Protein AF-W4RNE0-F1 (afdb_monomer_lite)

Organism: NCBI:txid1294265

pLDDT: mean 89.51, std 12.95, range [47.38, 98.81]

Secondary structure (DSSP, 8-state):
-HHHHHHHH-GGGGHHHHHHHHHHHHHHHHHHHHHHHIIIIIISTTB--HHHHS-TTSGGGTBTTB-HHHHHHHHHHHHHHHH-GGGHHHHHHHHHHHHHHHHIIIIIHHHS--HHHHS--HHHHB-GGGSPPP----------PPPP------

Foldseek 3Di:
DVVVVVVVVVVVVVVVPVVVVVLLVLLLVLLVVLLCCLVCCPQLVQFDQPQQVPDPPRLCCQVNNDDVLLVVLSVQLSVQLNVCSVCSNVSSNVSSNVSSNCCCVPPRCVVRPDPCNVDVDCVRTHDPVVPDDDDHPPPDPPPPDPDPPDPDDD

Radius of gyration: 22.87 Å; chains: 1; bounding box: 42×74×53 Å

InterPro domains:
  IPR001248 Purine-cytosine permease [PF02133] (2-103)
  IPR045225 Uracil/uridine/allantoin permease [PTHR30618] (3-81)

Structure (mmCIF, N/CA/C/O backbone):
data_AF-W4RNE0-F1
#
_entry.id   AF-W4RNE0-F1
#
loop_
_atom_site.group_PDB
_atom_site.id
_atom_site.type_symbol
_atom_site.label_atom_id
_atom_site.label_alt_id
_atom_site.label_comp_id
_atom_site.label_asym_id
_atom_site.label_entity_id
_atom_site.label_seq_id
_atom_site.pdbx_PDB_ins_code
_atom_site.Cartn_x
_atom_site.Cartn_y
_atom_site.Cartn_z
_atom_site.occupancy
_atom_site.B_iso_or_equiv
_atom_site.auth_seq_id
_atom_site.auth_comp_id
_atom_site.auth_asym_id
_atom_site.auth_atom_id
_atom_site.pdbx_PDB_model_num
ATOM 1 N N . MET A 1 1 ? 16.216 20.967 -4.570 1.00 90.88 1 MET A N 1
ATOM 2 C CA . MET A 1 1 ? 16.873 19.643 -4.435 1.00 90.88 1 MET A CA 1
ATOM 3 C C . MET A 1 1 ? 16.374 18.640 -5.474 1.00 90.88 1 MET A C 1
ATOM 5 O O . MET A 1 1 ? 17.180 18.247 -6.304 1.00 90.88 1 MET A O 1
ATOM 9 N N . ALA A 1 2 ? 15.080 18.290 -5.515 1.00 93.81 2 ALA A N 1
ATOM 10 C CA . ALA A 1 2 ? 14.546 17.303 -6.472 1.00 93.81 2 ALA A CA 1
ATOM 11 C C . ALA A 1 2 ? 14.891 17.592 -7.951 1.00 93.81 2 ALA A C 1
ATOM 13 O O . ALA A 1 2 ? 15.337 16.695 -8.659 1.00 93.81 2 ALA A O 1
ATOM 14 N N . GLY A 1 3 ? 14.782 18.849 -8.401 1.00 94.88 3 GLY A N 1
ATOM 15 C CA . GLY A 1 3 ? 15.138 19.227 -9.778 1.00 94.88 3 GLY A CA 1
ATOM 16 C C . GLY A 1 3 ? 16.620 19.023 -10.126 1.00 94.88 3 GLY A C 1
ATOM 17 O O . GLY A 1 3 ? 16.935 18.603 -11.234 1.00 94.88 3 GLY A O 1
ATOM 18 N N . ILE A 1 4 ? 17.527 19.243 -9.167 1.00 96.75 4 ILE A N 1
ATOM 19 C CA . ILE A 1 4 ? 18.971 19.022 -9.359 1.00 96.75 4 ILE A CA 1
ATOM 20 C C . ILE A 1 4 ? 19.242 17.524 -9.531 1.00 96.75 4 ILE A C 1
ATOM 22 O O . ILE A 1 4 ? 19.918 17.124 -10.475 1.00 96.75 4 ILE A O 1
ATOM 26 N N . VAL A 1 5 ? 18.659 16.693 -8.658 1.00 95.81 5 VAL A N 1
ATOM 27 C CA . VAL A 1 5 ? 18.771 15.227 -8.743 1.00 95.81 5 VAL A CA 1
ATOM 28 C C . VAL A 1 5 ? 18.217 14.719 -10.078 1.00 95.81 5 VAL A C 1
ATOM 30 O O . VAL A 1 5 ? 18.869 13.918 -10.741 1.00 95.81 5 VAL A O 1
ATOM 33 N N . GLY A 1 6 ? 17.066 15.237 -10.518 1.00 92.94 6 GLY A N 1
ATOM 34 C CA . GLY A 1 6 ? 16.452 14.860 -11.793 1.00 92.94 6 GLY A CA 1
ATOM 35 C C . GLY A 1 6 ? 17.328 15.152 -13.018 1.00 92.94 6 GLY A C 1
ATOM 36 O O . GLY A 1 6 ? 17.404 14.320 -13.918 1.00 92.94 6 GLY A O 1
ATOM 37 N N . ILE A 1 7 ? 18.030 16.293 -13.043 1.00 95.06 7 ILE A N 1
ATOM 38 C CA . ILE A 1 7 ? 18.953 16.642 -14.138 1.00 95.06 7 ILE A CA 1
ATOM 39 C C . ILE A 1 7 ? 20.184 15.725 -14.133 1.00 95.06 7 ILE A C 1
ATOM 41 O O . ILE A 1 7 ? 20.587 15.259 -15.196 1.00 95.06 7 ILE A O 1
ATOM 45 N N . ILE A 1 8 ? 20.756 15.423 -12.957 1.00 95.62 8 ILE A N 1
ATOM 46 C CA . ILE A 1 8 ? 21.940 14.550 -12.824 1.00 95.62 8 ILE A CA 1
ATOM 47 C C . ILE A 1 8 ? 21.664 13.135 -13.349 1.00 95.62 8 ILE A C 1
ATOM 49 O O . ILE A 1 8 ? 22.544 12.529 -13.955 1.00 95.62 8 ILE A O 1
ATOM 53 N N . VAL A 1 9 ? 20.444 12.624 -13.157 1.00 92.12 9 VAL A N 1
ATOM 54 C CA . VAL A 1 9 ? 20.025 11.299 -13.646 1.00 92.12 9 VAL A CA 1
ATOM 55 C C . VAL A 1 9 ? 20.006 11.214 -15.181 1.00 92.12 9 VAL A C 1
ATOM 57 O O . VAL A 1 9 ? 20.140 10.117 -15.716 1.00 92.12 9 VAL A O 1
ATOM 60 N N . GLN A 1 10 ? 19.878 12.342 -15.895 1.00 93.75 10 GLN A N 1
ATOM 61 C CA . GLN A 1 10 ? 19.892 12.415 -17.366 1.00 93.75 10 GLN A CA 1
ATOM 62 C C . GLN A 1 10 ? 19.002 11.355 -18.048 1.00 93.75 10 GLN A C 1
ATOM 64 O O . GLN A 1 10 ? 19.489 10.540 -18.841 1.00 93.75 10 GLN A O 1
ATOM 69 N N . PRO A 1 11 ? 17.682 11.343 -17.782 1.00 88.00 11 PRO A N 1
ATOM 70 C CA . PRO A 1 11 ? 16.794 10.284 -18.263 1.00 88.00 11 PRO A CA 1
ATOM 71 C C . PRO A 1 11 ? 16.787 10.145 -19.794 1.00 88.00 11 PRO A C 1
ATOM 73 O O . PRO A 1 11 ? 16.603 9.047 -20.312 1.00 88.00 11 PRO A O 1
ATOM 76 N N . TRP A 1 12 ? 17.059 11.228 -20.529 1.00 89.81 12 TRP A N 1
ATOM 77 C CA . TRP A 1 12 ? 17.140 11.219 -21.994 1.00 89.81 12 TRP A CA 1
ATOM 78 C C . TRP A 1 12 ? 18.238 10.310 -22.557 1.00 89.81 12 TRP A C 1
ATOM 80 O O . TRP A 1 12 ? 18.096 9.798 -23.663 1.00 89.81 12 TRP A O 1
ATOM 90 N N . SER A 1 13 ? 19.308 10.062 -21.800 1.00 90.81 13 SER A N 1
ATOM 91 C CA . SER A 1 13 ? 20.373 9.130 -22.195 1.00 90.81 13 SER A CA 1
ATOM 92 C C . SER A 1 13 ? 19.967 7.657 -22.005 1.00 90.81 13 SER A C 1
ATOM 94 O O . SER A 1 13 ? 20.570 6.749 -22.570 1.00 90.81 13 SER A O 1
ATOM 96 N N . LEU A 1 14 ? 18.910 7.401 -21.224 1.00 88.56 14 LEU A N 1
ATOM 97 C CA . LEU A 1 14 ? 18.518 6.073 -20.748 1.00 88.56 14 LEU A CA 1
ATOM 98 C C . LEU A 1 14 ? 17.215 5.557 -21.375 1.00 88.56 14 LEU A C 1
ATOM 100 O O . LEU A 1 14 ? 16.689 4.540 -20.924 1.00 88.56 14 LEU A O 1
ATOM 104 N N . PHE A 1 15 ? 16.674 6.208 -22.411 1.00 86.00 15 PHE A N 1
ATOM 1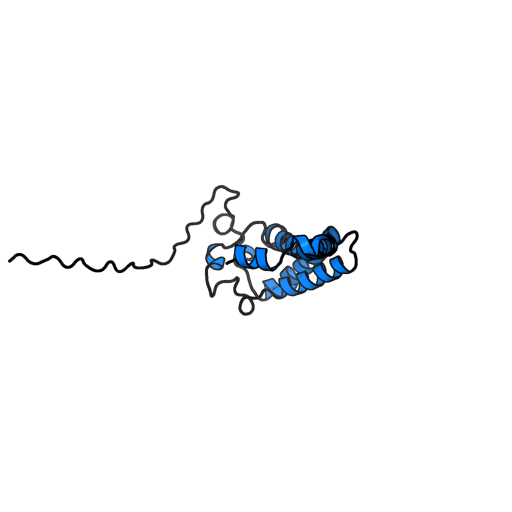05 C CA . PHE A 1 15 ? 15.357 5.852 -22.961 1.00 86.00 15 PHE A CA 1
ATOM 106 C C . PHE A 1 15 ? 15.223 4.380 -23.382 1.00 86.00 15 PHE A C 1
ATOM 108 O O . PHE A 1 15 ? 14.166 3.790 -23.167 1.00 86.00 15 PHE A O 1
ATOM 115 N N . GLY A 1 16 ? 16.293 3.753 -23.888 1.00 86.06 16 GLY A N 1
ATOM 116 C CA . GLY A 1 16 ? 16.290 2.326 -24.241 1.00 86.06 16 GLY A CA 1
ATOM 117 C C . GLY A 1 16 ? 16.089 1.370 -23.054 1.00 86.06 16 GLY A C 1
ATOM 118 O O . GLY A 1 16 ? 15.688 0.228 -23.251 1.00 86.06 16 GLY A O 1
ATOM 119 N N . ILE A 1 17 ? 16.331 1.835 -21.824 1.00 89.62 17 ILE A N 1
ATOM 120 C CA . ILE A 1 17 ? 16.243 1.049 -20.581 1.00 89.62 17 ILE A CA 1
ATOM 121 C C . ILE A 1 17 ? 15.063 1.517 -19.717 1.00 89.62 17 ILE A C 1
ATOM 123 O O . ILE A 1 17 ? 14.417 0.706 -19.057 1.00 89.62 17 ILE A O 1
ATOM 127 N N . ILE A 1 18 ? 14.741 2.815 -19.739 1.00 90.62 18 ILE A N 1
ATOM 128 C CA . ILE A 1 18 ? 13.655 3.391 -18.937 1.00 90.62 18 ILE A CA 1
ATOM 129 C C . ILE A 1 18 ? 12.315 2.757 -19.295 1.00 90.62 18 ILE A C 1
ATOM 131 O O . ILE A 1 18 ? 11.565 2.410 -18.393 1.00 90.62 18 ILE A O 1
ATOM 135 N N . ILE A 1 19 ? 12.008 2.564 -20.578 1.00 86.88 19 ILE A N 1
ATOM 136 C CA . ILE A 1 19 ? 10.709 2.010 -20.985 1.00 86.88 19 ILE A CA 1
ATOM 137 C C . ILE A 1 19 ? 10.454 0.611 -20.391 1.00 86.88 19 ILE A C 1
ATOM 139 O O . ILE A 1 19 ? 9.442 0.448 -19.704 1.00 86.88 19 ILE A O 1
ATOM 143 N N . PRO A 1 20 ? 11.338 -0.395 -20.556 1.00 89.81 20 PRO A N 1
ATOM 144 C CA . PRO A 1 20 ? 11.135 -1.689 -19.906 1.00 89.81 20 PRO A CA 1
ATOM 145 C C . PRO A 1 20 ? 11.208 -1.605 -18.373 1.00 89.81 20 PRO A C 1
ATOM 147 O O . PRO A 1 20 ? 10.449 -2.297 -17.694 1.00 89.81 20 PRO A O 1
ATOM 150 N N . ALA A 1 21 ? 12.049 -0.731 -17.808 1.00 91.62 21 ALA A N 1
ATOM 151 C CA . ALA A 1 21 ? 12.107 -0.528 -16.359 1.00 91.62 21 ALA A CA 1
ATOM 152 C C . ALA A 1 21 ? 10.783 0.011 -15.792 1.00 91.62 21 ALA A C 1
ATOM 154 O O . ALA A 1 21 ? 10.318 -0.472 -14.761 1.00 91.62 21 ALA A O 1
ATOM 155 N N . LEU A 1 22 ? 10.134 0.956 -16.478 1.00 91.69 22 LEU A N 1
ATOM 156 C CA . LEU A 1 22 ? 8.835 1.505 -16.084 1.00 91.69 22 LEU A CA 1
ATOM 157 C C . LEU A 1 22 ? 7.741 0.434 -16.071 1.00 91.69 22 LEU A C 1
ATOM 159 O O . LEU A 1 22 ? 6.886 0.465 -15.190 1.00 91.69 22 LEU A O 1
ATOM 163 N N . LEU A 1 23 ? 7.782 -0.533 -16.993 1.00 90.31 23 LEU A N 1
ATOM 164 C CA . LEU A 1 23 ? 6.838 -1.656 -16.995 1.00 90.31 23 LEU A CA 1
ATOM 165 C C . LEU A 1 23 ? 7.032 -2.567 -15.777 1.00 90.31 23 LEU A C 1
ATOM 167 O O . LEU A 1 23 ? 6.054 -2.961 -15.143 1.00 90.31 23 LEU A O 1
ATOM 171 N N . VAL A 1 24 ? 8.283 -2.864 -15.412 1.00 93.50 24 VAL A N 1
ATOM 172 C CA . VAL A 1 24 ? 8.596 -3.656 -14.211 1.00 93.50 24 VAL A CA 1
ATOM 173 C C . VAL A 1 24 ? 8.176 -2.909 -12.945 1.00 93.50 24 VAL A C 1
ATOM 175 O O . VAL A 1 24 ? 7.488 -3.474 -12.094 1.00 93.50 24 VAL A O 1
ATOM 178 N N . ILE A 1 25 ? 8.539 -1.629 -12.837 1.00 95.75 25 ILE A N 1
ATOM 179 C CA . ILE A 1 25 ? 8.190 -0.780 -11.692 1.00 95.75 25 ILE A CA 1
ATOM 180 C C . ILE A 1 25 ? 6.668 -0.657 -11.573 1.00 95.75 25 ILE A C 1
ATOM 182 O O . ILE A 1 25 ? 6.130 -0.881 -10.494 1.00 95.75 25 ILE A O 1
ATOM 186 N N . GLY A 1 26 ? 5.958 -0.375 -12.669 1.00 95.56 26 GLY A N 1
ATOM 187 C CA . GLY A 1 26 ? 4.496 -0.296 -12.684 1.00 95.56 26 GLY A CA 1
ATOM 188 C C . GLY A 1 26 ? 3.828 -1.607 -12.260 1.00 95.56 26 GLY A C 1
ATOM 189 O O . GLY A 1 26 ? 2.872 -1.590 -11.484 1.00 95.56 26 GLY A O 1
ATOM 190 N N . GLY A 1 27 ? 4.379 -2.745 -12.693 1.00 95.00 27 GLY A N 1
ATOM 191 C CA . GLY A 1 27 ? 3.957 -4.070 -12.244 1.00 95.00 27 GLY A CA 1
ATOM 192 C C . GLY A 1 27 ? 4.112 -4.258 -10.733 1.00 95.00 27 GLY A C 1
ATOM 193 O O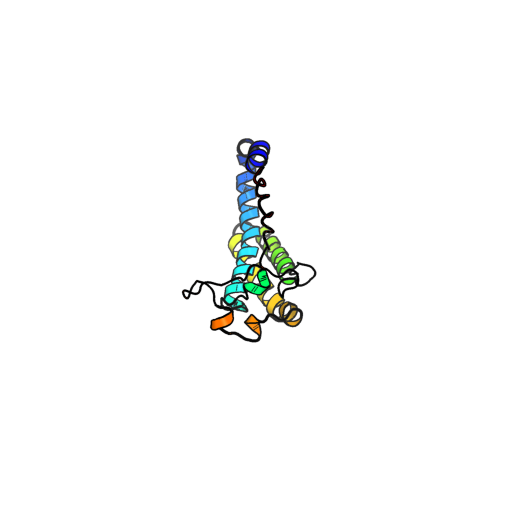 . GLY A 1 27 ? 3.156 -4.636 -10.065 1.00 95.00 27 GLY A O 1
ATOM 194 N N . ILE A 1 28 ? 5.273 -3.934 -10.161 1.00 96.56 28 ILE A N 1
ATOM 195 C CA . ILE A 1 28 ? 5.512 -4.059 -8.711 1.00 96.56 28 ILE A CA 1
ATOM 196 C C . ILE A 1 28 ? 4.643 -3.077 -7.908 1.00 96.56 28 ILE A C 1
ATOM 198 O O . ILE A 1 28 ? 4.091 -3.442 -6.870 1.00 96.56 28 ILE A O 1
ATOM 202 N N . LEU A 1 29 ? 4.472 -1.842 -8.389 1.00 97.81 29 LEU A N 1
ATOM 203 C CA . LEU A 1 29 ? 3.633 -0.831 -7.737 1.00 97.81 29 LEU A CA 1
ATOM 204 C C . LEU A 1 29 ? 2.152 -1.233 -7.698 1.00 97.81 29 LEU A C 1
ATOM 206 O O . LEU A 1 29 ? 1.451 -0.850 -6.762 1.00 97.81 29 LEU A O 1
ATOM 210 N N . SER A 1 30 ? 1.678 -2.054 -8.640 1.00 98.19 30 SER A N 1
ATOM 211 C CA . SER A 1 30 ? 0.303 -2.573 -8.612 1.00 98.19 30 SER A CA 1
ATOM 212 C C . SER A 1 30 ? -0.020 -3.356 -7.331 1.00 98.19 30 SER A C 1
ATOM 214 O O . SER A 1 30 ? -1.149 -3.289 -6.845 1.00 98.19 30 SER A O 1
ATOM 216 N N . ALA A 1 31 ? 0.972 -4.015 -6.715 1.00 98.44 31 ALA A N 1
ATOM 217 C CA . ALA A 1 31 ? 0.797 -4.702 -5.438 1.00 98.44 31 ALA A CA 1
ATOM 218 C C . ALA A 1 31 ? 0.479 -3.725 -4.298 1.00 98.44 31 ALA A C 1
ATOM 220 O O . ALA A 1 31 ? -0.396 -4.010 -3.483 1.00 98.44 31 ALA A O 1
ATOM 221 N N . ILE A 1 32 ? 1.115 -2.546 -4.279 1.00 98.31 32 ILE A N 1
ATOM 222 C CA . ILE A 1 32 ? 0.800 -1.479 -3.313 1.00 98.31 32 ILE A CA 1
ATOM 223 C C . ILE A 1 32 ? -0.646 -1.016 -3.504 1.00 98.31 32 ILE A C 1
ATOM 225 O O . ILE A 1 32 ? -1.378 -0.865 -2.529 1.00 98.31 32 ILE A O 1
ATOM 229 N N . VAL A 1 33 ? -1.088 -0.853 -4.754 1.00 98.56 33 VAL A N 1
ATOM 230 C CA . VAL A 1 33 ? -2.478 -0.478 -5.056 1.00 98.56 33 VAL A CA 1
ATOM 231 C C . VAL A 1 33 ? -3.459 -1.537 -4.538 1.00 98.56 33 VAL A C 1
ATOM 233 O O . VAL A 1 33 ? -4.457 -1.183 -3.914 1.00 98.56 33 VAL A O 1
ATOM 236 N N . GLY A 1 34 ? -3.165 -2.828 -4.730 1.00 98.69 34 GLY A N 1
ATOM 237 C CA . GLY A 1 34 ? -3.982 -3.929 -4.204 1.00 98.69 34 GLY A CA 1
ATOM 238 C C . GLY A 1 34 ? -4.057 -3.951 -2.674 1.00 98.69 34 GLY A C 1
ATOM 239 O O . GLY A 1 34 ? -5.139 -4.136 -2.107 1.00 98.69 34 GLY A O 1
ATOM 240 N N . ILE A 1 35 ? -2.927 -3.701 -2.007 1.00 98.81 35 ILE A N 1
ATOM 241 C CA . ILE A 1 35 ? -2.834 -3.571 -0.546 1.00 98.81 35 ILE A CA 1
ATOM 242 C C . ILE A 1 35 ? -3.706 -2.413 -0.058 1.00 98.81 35 ILE A C 1
ATOM 244 O O . ILE A 1 35 ? -4.574 -2.627 0.783 1.00 98.81 35 ILE A O 1
ATOM 248 N N . LEU A 1 36 ? -3.533 -1.210 -0.616 1.00 98.38 36 LEU A N 1
ATOM 249 C CA . LEU A 1 36 ? -4.291 -0.019 -0.216 1.00 98.38 36 LEU A CA 1
ATOM 250 C C . LEU A 1 36 ? -5.790 -0.171 -0.489 1.00 98.38 36 LEU A C 1
ATOM 252 O O . LEU A 1 36 ? -6.612 0.201 0.346 1.00 98.38 36 LEU A O 1
ATOM 256 N N . PHE A 1 37 ? -6.156 -0.754 -1.634 1.00 98.62 37 PHE A N 1
ATOM 257 C CA . PHE A 1 37 ? -7.550 -1.048 -1.956 1.00 98.62 37 PHE A CA 1
ATOM 258 C C . PHE A 1 37 ? -8.174 -1.974 -0.908 1.00 98.62 37 PHE A C 1
ATOM 260 O O . PHE A 1 37 ? -9.267 -1.715 -0.403 1.00 98.62 37 PHE A O 1
ATOM 267 N N . THR A 1 38 ? -7.457 -3.038 -0.554 1.00 98.69 38 THR A N 1
ATOM 268 C CA . THR A 1 38 ? -7.915 -4.017 0.431 1.00 98.69 38 THR A CA 1
ATOM 269 C C . THR A 1 38 ? -7.999 -3.416 1.826 1.00 98.69 38 THR A C 1
ATOM 271 O O . THR A 1 38 ? -9.011 -3.598 2.500 1.00 98.69 38 THR A O 1
ATOM 274 N N . ASP A 1 39 ? -6.977 -2.679 2.252 1.00 98.19 39 ASP A N 1
ATOM 275 C CA . ASP A 1 39 ? -6.944 -2.021 3.555 1.00 98.19 39 ASP A CA 1
ATOM 276 C C . ASP A 1 39 ? -8.122 -1.055 3.704 1.00 98.19 39 ASP A C 1
ATOM 278 O O . ASP A 1 39 ? -8.965 -1.226 4.584 1.00 98.19 39 ASP A O 1
ATOM 282 N N . TYR A 1 40 ? -8.254 -0.110 2.774 1.00 96.88 40 TYR A N 1
ATOM 283 C CA . TYR A 1 40 ? -9.219 0.973 2.903 1.00 96.88 40 TYR A CA 1
ATOM 284 C C . TYR A 1 40 ? -10.655 0.541 2.580 1.00 96.88 40 TYR A C 1
ATOM 286 O O . TYR A 1 40 ? -11.568 0.778 3.371 1.00 96.88 40 TYR A O 1
ATOM 294 N N . TYR A 1 41 ? -10.892 -0.105 1.433 1.00 96.88 41 TYR A N 1
ATOM 295 C CA . TYR A 1 41 ? -12.256 -0.410 0.983 1.00 96.88 41 TYR A CA 1
ATOM 296 C C . TYR A 1 41 ? -12.788 -1.735 1.529 1.00 96.88 41 TYR A C 1
ATOM 298 O O . TYR A 1 41 ? -13.977 -1.831 1.845 1.00 96.88 41 TYR A O 1
ATOM 306 N N . ILE A 1 42 ? -11.944 -2.765 1.645 1.00 98.00 42 ILE A N 1
ATOM 307 C CA . ILE A 1 42 ? -12.404 -4.102 2.042 1.00 98.00 42 ILE A CA 1
ATOM 308 C C . ILE A 1 42 ? -12.390 -4.260 3.559 1.00 98.00 42 ILE A C 1
ATOM 310 O O . ILE A 1 42 ? -13.421 -4.651 4.112 1.00 98.00 42 ILE A O 1
ATOM 314 N N . LEU A 1 43 ? -11.260 -3.991 4.212 1.00 97.56 43 LEU A N 1
ATOM 315 C CA . LEU A 1 43 ? -11.073 -4.234 5.642 1.00 97.56 43 LEU A CA 1
ATOM 316 C C . LEU A 1 43 ? -11.664 -3.098 6.475 1.00 97.56 43 LEU A C 1
ATOM 318 O O . LEU A 1 43 ? -12.526 -3.352 7.312 1.00 97.56 43 LEU A O 1
ATOM 322 N N . ARG A 1 44 ? -11.281 -1.850 6.189 1.00 96.62 44 ARG A N 1
ATOM 323 C CA . ARG A 1 44 ? -11.701 -0.682 6.975 1.00 96.62 44 ARG A CA 1
ATOM 324 C C . ARG A 1 44 ? -12.995 -0.019 6.502 1.00 96.62 44 ARG A C 1
ATOM 326 O O . ARG A 1 44 ? -13.504 0.881 7.157 1.00 96.62 44 ARG A O 1
ATOM 333 N N . LYS A 1 45 ? -13.564 -0.445 5.370 1.00 95.75 45 LYS A N 1
ATOM 334 C CA . LYS A 1 45 ? -14.847 0.071 4.842 1.00 95.75 45 LYS A CA 1
ATOM 335 C C . LYS A 1 45 ? -14.900 1.606 4.741 1.00 95.75 45 LYS A C 1
ATOM 337 O O . LYS A 1 45 ? -15.924 2.208 5.051 1.00 95.75 45 LYS A O 1
ATOM 342 N N . ARG A 1 46 ? -13.811 2.229 4.278 1.00 95.38 46 ARG A N 1
ATOM 343 C CA . ARG A 1 46 ? -13.619 3.689 4.150 1.00 95.38 46 ARG A CA 1
ATOM 344 C C . ARG A 1 46 ? -13.536 4.460 5.475 1.00 95.38 46 ARG A C 1
ATOM 346 O O . ARG A 1 46 ? -13.577 5.691 5.456 1.00 95.38 46 ARG A O 1
ATOM 353 N N . ARG A 1 47 ? -13.413 3.762 6.604 1.00 94.50 47 ARG A N 1
ATOM 354 C CA . ARG A 1 47 ? -13.230 4.352 7.932 1.00 94.50 47 ARG A CA 1
ATOM 355 C C . ARG A 1 47 ? -11.747 4.386 8.275 1.00 94.50 47 ARG A C 1
ATOM 357 O O . ARG A 1 47 ? -11.076 3.375 8.145 1.00 94.50 47 ARG A O 1
ATOM 364 N N . VAL A 1 48 ? -11.224 5.535 8.676 1.00 94.00 48 VAL A N 1
ATOM 365 C CA . VAL A 1 48 ? -9.835 5.685 9.125 1.00 94.00 48 VAL A CA 1
ATOM 366 C C . VAL A 1 48 ? -9.828 6.676 10.277 1.00 94.00 48 VAL A C 1
ATOM 368 O O . VAL A 1 48 ? -10.445 7.735 10.188 1.00 94.00 48 VAL A O 1
ATOM 371 N N . ASN A 1 49 ? -9.128 6.340 11.354 1.00 93.62 49 ASN A N 1
ATOM 372 C CA . ASN A 1 49 ? -8.887 7.273 12.448 1.00 93.62 49 ASN A CA 1
ATOM 373 C C . ASN A 1 49 ? -7.788 8.261 12.044 1.00 93.62 49 ASN A C 1
ATOM 375 O O . ASN A 1 49 ? -6.607 7.927 12.063 1.00 93.62 49 ASN A O 1
ATOM 379 N N . VAL A 1 50 ? -8.179 9.456 11.607 1.00 91.44 50 VAL A N 1
ATOM 380 C CA . VAL A 1 50 ? -7.229 10.436 11.068 1.00 91.44 50 VAL A CA 1
ATOM 381 C C . VAL A 1 50 ? -6.374 11.044 12.173 1.00 91.44 50 VAL A C 1
ATOM 383 O O . VAL A 1 50 ? -5.195 11.267 11.949 1.00 91.44 50 VAL A O 1
ATOM 386 N N . GLN A 1 51 ? -6.927 11.257 13.364 1.00 88.94 51 GLN A N 1
ATOM 387 C CA . GLN A 1 51 ? -6.207 11.840 14.495 1.00 88.94 51 GLN A CA 1
ATOM 388 C C . GLN A 1 51 ? -4.982 10.990 14.850 1.00 88.94 51 GLN A C 1
ATOM 390 O O . GLN A 1 51 ? -3.858 11.478 14.834 1.00 88.94 51 GLN A O 1
ATOM 395 N N . GLU A 1 52 ? -5.181 9.682 15.023 1.00 92.44 52 GLU A N 1
ATOM 396 C CA . GLU A 1 52 ? -4.100 8.745 15.347 1.00 92.44 52 GLU A CA 1
ATOM 397 C C . GLU A 1 52 ? -3.043 8.592 14.234 1.00 92.44 52 GLU A C 1
ATOM 399 O O . GLU A 1 52 ? -1.965 8.065 14.505 1.00 92.44 52 GLU A O 1
ATOM 404 N N . LEU A 1 53 ? -3.314 9.014 12.986 1.00 91.19 53 LEU A N 1
ATOM 405 C CA . LEU A 1 53 ? -2.293 9.028 11.921 1.00 91.19 53 LEU A CA 1
ATOM 406 C C . LEU A 1 53 ? -1.207 10.079 12.173 1.00 91.19 53 LEU A C 1
ATOM 408 O O . LEU A 1 53 ? -0.092 9.910 11.680 1.00 91.19 53 LEU A O 1
ATOM 412 N N . TYR A 1 54 ? -1.534 11.149 12.901 1.00 90.25 54 TYR A N 1
ATOM 413 C CA . TYR A 1 54 ? -0.605 12.233 13.226 1.00 90.25 54 TYR A CA 1
ATOM 414 C C . TYR A 1 54 ? 0.095 12.029 14.577 1.00 90.25 54 TYR A C 1
ATOM 416 O O . TYR A 1 54 ? 1.020 12.770 14.899 1.00 90.25 54 TYR A O 1
ATOM 424 N N . GLU A 1 55 ? -0.286 10.997 15.333 1.00 91.12 55 GLU A N 1
ATOM 425 C CA . GLU A 1 55 ? 0.292 10.689 16.639 1.00 91.12 55 GLU A CA 1
ATOM 426 C C . GLU A 1 55 ? 1.518 9.773 16.525 1.00 91.12 55 GLU A C 1
ATOM 428 O O . GLU A 1 55 ? 1.449 8.659 15.998 1.00 91.12 55 GLU A O 1
A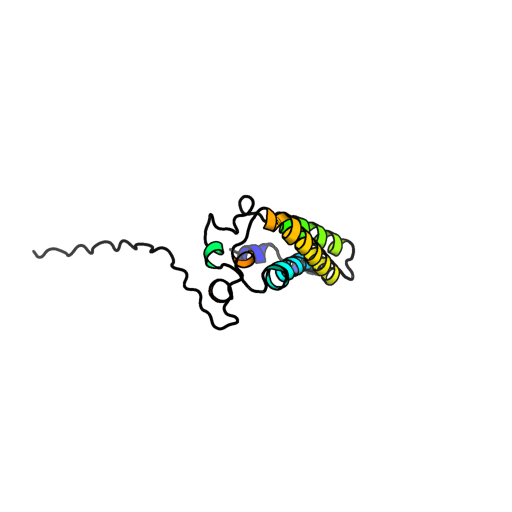TOM 433 N N . GLU A 1 56 ? 2.652 10.183 17.108 1.00 90.50 56 GLU A N 1
ATOM 434 C CA . GLU A 1 56 ? 3.899 9.396 17.086 1.00 90.50 56 GLU A CA 1
ATOM 435 C C . GLU A 1 56 ? 3.739 8.030 17.777 1.00 90.50 56 GLU A C 1
ATOM 437 O O . GLU A 1 56 ? 4.413 7.046 17.452 1.00 90.50 56 GLU A O 1
ATOM 442 N N . HIS A 1 57 ? 2.867 7.962 18.783 1.00 91.88 57 HIS A N 1
ATOM 443 C CA . HIS A 1 57 ? 2.580 6.754 19.559 1.00 91.88 57 HIS A CA 1
ATOM 444 C C . HIS A 1 57 ? 1.169 6.214 19.309 1.00 91.88 57 HIS A C 1
ATOM 446 O O . HIS A 1 57 ? 0.678 5.412 20.102 1.00 91.88 57 HIS A O 1
ATOM 452 N N . GLY A 1 58 ? 0.558 6.613 18.189 1.00 92.38 58 GLY A N 1
ATOM 453 C CA . GLY A 1 58 ? -0.775 6.179 17.806 1.00 92.38 58 GLY A CA 1
ATOM 454 C C . GLY A 1 58 ? -0.845 4.753 17.251 1.00 92.38 58 GLY A C 1
ATOM 455 O O . GLY A 1 58 ? 0.165 4.061 17.052 1.00 92.38 58 GLY A O 1
ATOM 456 N N . GLN A 1 59 ? -2.062 4.303 16.940 1.00 94.50 59 GLN A N 1
ATOM 457 C CA . GLN A 1 59 ? -2.352 2.929 16.507 1.00 94.50 59 GLN A CA 1
ATOM 458 C C . GLN A 1 59 ? -1.658 2.507 15.198 1.00 94.50 59 GLN A C 1
ATOM 460 O O . GLN A 1 59 ? -1.518 1.309 14.935 1.00 94.50 59 GLN A O 1
ATOM 465 N N . PHE A 1 60 ? -1.196 3.462 14.384 1.00 95.12 60 PHE A N 1
ATOM 466 C CA . PHE A 1 60 ? -0.479 3.199 13.129 1.00 95.12 60 PHE A CA 1
ATOM 467 C C . PHE A 1 60 ? 1.036 3.040 13.308 1.00 95.12 60 PHE A C 1
ATOM 469 O O . PHE A 1 60 ? 1.738 2.741 12.341 1.00 95.12 60 PHE A O 1
ATOM 476 N N . ARG A 1 61 ? 1.557 3.160 14.539 1.00 93.81 61 ARG A N 1
ATOM 477 C CA . ARG A 1 61 ? 2.971 2.885 14.835 1.00 93.81 61 ARG A CA 1
ATOM 478 C C . ARG A 1 61 ? 3.322 1.407 14.650 1.00 93.81 61 ARG A C 1
ATOM 480 O O . ARG A 1 61 ? 4.475 1.096 14.377 1.00 93.81 61 ARG A O 1
ATOM 487 N N . TYR A 1 62 ? 2.365 0.485 14.771 1.00 94.25 62 TYR A N 1
ATOM 488 C CA . TYR A 1 62 ? 2.575 -0.955 14.564 1.00 94.25 62 TYR A CA 1
ATOM 489 C C . TYR A 1 62 ? 3.882 -1.495 15.202 1.00 94.25 62 TYR A C 1
ATOM 491 O O . TYR A 1 62 ? 4.128 -1.314 16.396 1.00 94.25 62 TYR A O 1
ATOM 499 N N . LEU A 1 63 ? 4.737 -2.175 14.423 1.00 94.62 63 LEU A N 1
ATOM 500 C CA . LEU A 1 63 ? 6.052 -2.648 14.844 1.00 94.62 63 LEU A CA 1
ATOM 501 C C . LEU A 1 63 ? 7.105 -1.568 14.558 1.00 94.62 63 LEU A C 1
ATOM 503 O O . LEU A 1 63 ? 7.773 -1.609 13.529 1.00 94.62 63 LEU A O 1
ATOM 507 N N . ASN A 1 64 ? 7.246 -0.605 15.472 1.00 93.44 64 ASN A N 1
ATOM 508 C CA . ASN A 1 64 ? 8.250 0.467 15.391 1.00 93.44 64 ASN A CA 1
ATOM 509 C C . ASN A 1 64 ? 8.206 1.276 14.073 1.00 93.44 64 ASN A C 1
ATOM 511 O O . ASN A 1 64 ? 9.232 1.543 13.454 1.00 93.44 64 ASN A O 1
ATOM 515 N N . GLY A 1 65 ? 7.002 1.613 13.624 1.00 92.62 65 GLY A N 1
ATOM 516 C CA . GLY A 1 65 ? 6.705 2.326 12.380 1.00 92.62 65 GLY A CA 1
ATOM 517 C C . GLY A 1 65 ? 6.376 1.422 11.189 1.00 92.62 65 GLY A C 1
ATOM 518 O O . GLY A 1 65 ? 6.011 1.930 10.133 1.00 92.62 65 GLY A O 1
ATOM 519 N N . PHE A 1 66 ? 6.480 0.093 11.325 1.00 95.81 66 PHE A N 1
ATOM 520 C CA . PHE A 1 66 ? 6.341 -0.829 10.194 1.00 95.81 66 PHE A CA 1
ATOM 521 C C . PHE A 1 66 ? 5.113 -1.737 10.283 1.00 95.81 66 PHE A C 1
ATOM 523 O O . PHE A 1 66 ? 4.880 -2.416 11.286 1.00 95.81 66 PHE A O 1
ATOM 530 N N . ASN A 1 67 ? 4.376 -1.823 9.171 1.00 96.75 67 ASN A N 1
ATOM 531 C CA . ASN A 1 67 ? 3.335 -2.821 8.931 1.00 96.75 67 ASN A CA 1
ATOM 532 C C . ASN A 1 67 ? 3.932 -4.048 8.218 1.00 96.75 67 ASN A C 1
ATOM 534 O O . ASN A 1 67 ? 4.073 -4.054 6.993 1.00 96.75 67 ASN A O 1
ATOM 538 N N . MET A 1 68 ? 4.267 -5.107 8.963 1.00 98.12 68 MET A N 1
ATOM 539 C CA . MET A 1 68 ? 4.893 -6.295 8.366 1.00 98.12 68 MET A CA 1
ATOM 540 C C . MET A 1 68 ? 3.935 -7.088 7.476 1.00 98.12 68 MET A C 1
ATOM 542 O O . MET A 1 68 ? 4.389 -7.678 6.500 1.00 98.12 68 MET A O 1
ATOM 546 N N . ALA A 1 69 ? 2.626 -7.080 7.747 1.00 98.19 69 ALA A N 1
ATOM 547 C CA . ALA A 1 69 ? 1.656 -7.701 6.845 1.00 98.19 69 ALA A CA 1
ATOM 548 C C . ALA A 1 69 ? 1.653 -7.017 5.469 1.00 98.19 69 ALA A C 1
ATOM 550 O O . ALA A 1 69 ? 1.662 -7.697 4.444 1.00 98.19 69 ALA A O 1
ATOM 551 N N . GLY A 1 70 ? 1.734 -5.683 5.449 1.00 98.06 70 GLY A N 1
ATOM 552 C CA . GLY A 1 70 ? 1.894 -4.888 4.229 1.00 98.06 70 GLY A CA 1
ATOM 553 C C . GLY A 1 70 ? 3.198 -5.198 3.496 1.00 98.06 70 GLY A C 1
ATOM 554 O O . GLY A 1 70 ? 3.177 -5.458 2.296 1.00 98.06 70 GLY A O 1
ATOM 555 N N . MET A 1 71 ? 4.321 -5.248 4.220 1.00 98.38 71 MET A N 1
ATOM 556 C CA . MET A 1 71 ? 5.635 -5.551 3.637 1.00 98.38 71 MET A CA 1
ATOM 557 C C . MET A 1 71 ? 5.680 -6.943 2.993 1.00 98.38 71 MET A C 1
ATOM 559 O O . MET A 1 71 ? 6.147 -7.086 1.864 1.00 98.38 71 MET A O 1
ATOM 563 N N . ILE A 1 72 ? 5.162 -7.967 3.679 1.00 98.62 72 ILE A N 1
ATOM 564 C CA . ILE A 1 72 ? 5.124 -9.339 3.153 1.00 98.62 72 ILE A CA 1
ATOM 565 C C . ILE A 1 72 ? 4.193 -9.418 1.937 1.00 98.62 72 ILE A C 1
ATOM 567 O O . ILE A 1 72 ? 4.579 -9.979 0.914 1.00 98.62 72 ILE A O 1
ATOM 571 N N . ALA A 1 73 ? 3.000 -8.818 2.007 1.00 98.69 73 ALA A N 1
ATOM 572 C CA . ALA A 1 73 ? 2.074 -8.784 0.877 1.00 98.69 73 ALA A CA 1
ATOM 573 C C . ALA A 1 73 ? 2.675 -8.075 -0.347 1.00 98.69 73 ALA A C 1
ATOM 575 O O . ALA A 1 73 ? 2.494 -8.536 -1.475 1.00 98.69 73 ALA A O 1
ATOM 576 N N . TRP A 1 74 ? 3.429 -6.993 -0.133 1.00 98.56 74 TRP A N 1
ATOM 577 C CA . TRP A 1 74 ? 4.102 -6.266 -1.206 1.00 98.56 74 TRP A CA 1
ATOM 578 C C . TRP A 1 74 ? 5.199 -7.105 -1.863 1.00 98.56 74 TRP A C 1
ATOM 580 O O . TRP A 1 74 ? 5.260 -7.156 -3.089 1.00 98.56 74 TRP A O 1
ATOM 590 N N . ILE A 1 75 ? 6.010 -7.823 -1.076 1.00 98.56 75 ILE A N 1
ATOM 591 C CA . ILE A 1 75 ? 7.032 -8.739 -1.607 1.00 98.56 75 ILE A CA 1
ATOM 592 C C . ILE A 1 75 ? 6.379 -9.852 -2.434 1.00 98.56 75 ILE A C 1
ATOM 594 O O . ILE A 1 75 ? 6.822 -10.120 -3.548 1.00 98.56 75 ILE A O 1
ATOM 598 N N . LEU A 1 76 ? 5.310 -10.473 -1.926 1.00 98.62 76 LEU A N 1
ATOM 599 C CA . LEU A 1 76 ? 4.603 -11.544 -2.634 1.00 98.62 76 LEU A CA 1
ATOM 600 C C . LEU A 1 76 ? 3.966 -11.045 -3.938 1.00 98.62 76 LEU A C 1
ATOM 602 O O . LEU A 1 76 ? 4.140 -11.667 -4.986 1.00 98.62 76 LEU A O 1
ATOM 606 N N . GLY A 1 77 ? 3.266 -9.908 -3.892 1.00 98.38 77 GLY A N 1
ATOM 607 C CA . GLY A 1 77 ? 2.643 -9.306 -5.070 1.00 98.38 77 GLY A CA 1
ATOM 608 C C . GLY A 1 77 ? 3.668 -8.827 -6.096 1.00 98.38 77 GLY A C 1
ATOM 609 O O . GLY A 1 77 ? 3.524 -9.102 -7.285 1.00 98.38 77 GLY A O 1
ATOM 610 N N . GLY A 1 78 ? 4.741 -8.174 -5.646 1.00 98.00 78 GLY A N 1
ATOM 611 C CA . GLY A 1 78 ? 5.835 -7.717 -6.500 1.00 98.00 78 GLY A CA 1
ATOM 612 C C . GLY A 1 78 ? 6.586 -8.872 -7.166 1.00 98.00 78 GLY A C 1
ATOM 613 O O . GLY A 1 78 ? 6.843 -8.819 -8.367 1.00 98.00 78 GLY A O 1
ATOM 614 N N . ALA A 1 79 ? 6.874 -9.946 -6.423 1.00 98.25 79 ALA A N 1
ATOM 615 C CA . ALA A 1 79 ? 7.492 -11.149 -6.976 1.00 98.25 79 ALA A CA 1
ATOM 616 C C . ALA A 1 79 ? 6.588 -11.816 -8.023 1.00 98.25 79 ALA A C 1
ATOM 618 O O . ALA A 1 79 ? 7.053 -12.143 -9.113 1.00 98.25 79 ALA A O 1
ATOM 619 N N . ALA A 1 80 ? 5.289 -11.951 -7.741 1.00 98.00 80 ALA A N 1
ATOM 620 C CA . ALA A 1 80 ? 4.335 -12.511 -8.695 1.00 98.00 80 ALA A CA 1
ATOM 621 C C . ALA A 1 80 ? 4.213 -11.651 -9.969 1.00 98.00 80 ALA A C 1
ATOM 623 O O . ALA A 1 80 ? 4.231 -12.183 -11.080 1.00 98.00 80 ALA A O 1
ATOM 624 N N . ALA A 1 81 ? 4.163 -10.322 -9.825 1.00 97.44 81 ALA A N 1
ATOM 625 C CA . ALA A 1 81 ? 4.159 -9.388 -10.950 1.00 97.44 81 ALA A CA 1
ATOM 626 C C . ALA A 1 81 ? 5.427 -9.503 -11.809 1.00 97.44 81 ALA A C 1
ATOM 628 O O . ALA A 1 81 ? 5.345 -9.472 -13.037 1.00 97.44 81 ALA A O 1
ATOM 629 N N . TYR A 1 82 ? 6.590 -9.664 -11.173 1.00 96.75 82 TYR A N 1
ATOM 630 C CA . TYR A 1 82 ? 7.867 -9.847 -11.861 1.00 96.75 82 TYR A CA 1
ATOM 631 C C . TYR A 1 82 ? 7.936 -11.178 -12.626 1.00 96.75 82 TYR A C 1
ATOM 633 O O . TYR A 1 82 ? 8.434 -11.215 -13.748 1.00 96.75 82 TYR A O 1
ATOM 641 N N . MET A 1 83 ? 7.395 -12.261 -12.057 1.00 97.00 83 MET A N 1
ATOM 642 C CA . MET A 1 83 ? 7.361 -13.581 -12.701 1.00 97.00 83 MET A CA 1
ATOM 643 C C . MET A 1 83 ? 6.407 -13.654 -13.901 1.00 97.00 83 MET A C 1
ATOM 645 O O . MET A 1 83 ? 6.592 -14.504 -14.771 1.00 97.00 83 MET A O 1
ATOM 649 N N . MET A 1 84 ? 5.408 -12.767 -13.982 1.00 95.69 84 MET A N 1
ATOM 650 C CA . MET A 1 84 ? 4.443 -12.704 -15.088 1.00 95.69 84 MET A CA 1
ATOM 651 C C . MET A 1 84 ? 4.396 -11.306 -15.732 1.00 95.69 84 MET A C 1
ATOM 653 O O . MET A 1 84 ? 3.382 -10.615 -15.613 1.00 95.69 84 MET A O 1
ATOM 657 N N . PRO A 1 85 ? 5.439 -10.885 -16.479 1.00 92.19 85 PRO A N 1
ATOM 658 C CA . PRO A 1 85 ? 5.531 -9.532 -17.036 1.00 92.19 85 PRO A CA 1
ATOM 659 C C . PRO A 1 85 ? 4.339 -9.122 -17.910 1.00 92.19 85 PRO A C 1
ATOM 661 O O . PRO A 1 85 ? 3.889 -7.981 -17.837 1.00 92.19 85 PRO A O 1
ATOM 664 N N . SER A 1 86 ? 3.785 -10.053 -18.695 1.00 94.81 86 SER A N 1
ATOM 665 C CA . SER A 1 86 ? 2.639 -9.800 -19.585 1.00 94.81 86 SER A CA 1
ATOM 666 C C . SER A 1 86 ? 1.348 -9.429 -18.847 1.00 94.81 86 SER A C 1
ATOM 668 O O . SER A 1 86 ? 0.475 -8.798 -19.435 1.00 94.81 86 SER A O 1
ATOM 670 N N . TYR A 1 87 ? 1.225 -9.803 -17.570 1.00 95.44 87 TYR A N 1
ATOM 671 C CA . TYR A 1 87 ? 0.048 -9.554 -16.730 1.00 95.44 87 TYR A CA 1
ATOM 672 C C . TYR A 1 87 ? 0.423 -8.894 -15.399 1.00 95.44 87 TYR A C 1
ATOM 674 O O . TYR A 1 87 ? -0.352 -8.948 -14.442 1.00 95.44 87 TYR A O 1
ATOM 682 N N . SER A 1 88 ? 1.609 -8.283 -15.335 1.00 95.88 88 SER A N 1
ATOM 683 C CA . SER A 1 88 ? 2.269 -7.877 -14.092 1.00 95.88 88 SER A CA 1
ATOM 684 C C . SER A 1 88 ? 1.377 -7.014 -13.207 1.00 95.88 88 SER A C 1
ATOM 686 O O . SER A 1 88 ? 1.300 -7.245 -12.005 1.00 95.88 88 SER A O 1
ATOM 688 N N . PHE A 1 89 ? 0.634 -6.084 -13.809 1.00 96.56 89 PHE A N 1
ATOM 689 C CA . PHE A 1 89 ? -0.289 -5.214 -13.092 1.00 96.56 89 PHE A CA 1
ATOM 690 C C . PHE A 1 89 ? -1.441 -5.979 -12.422 1.00 96.56 89 PHE A C 1
ATOM 692 O O . PHE A 1 89 ? -1.703 -5.803 -11.237 1.00 96.56 89 PHE A O 1
ATOM 699 N N . ILE A 1 90 ? -2.147 -6.835 -13.167 1.00 98.00 90 ILE A N 1
ATOM 700 C CA . ILE A 1 90 ? -3.320 -7.553 -12.638 1.00 98.00 90 ILE A CA 1
ATOM 701 C C . ILE A 1 90 ? -2.877 -8.573 -11.587 1.00 98.00 90 ILE A C 1
ATOM 703 O O . ILE A 1 90 ? -3.503 -8.692 -10.536 1.00 98.00 90 ILE A O 1
ATOM 707 N N . VAL A 1 91 ? -1.779 -9.282 -11.858 1.00 98.12 91 VAL A N 1
ATOM 708 C CA . VAL A 1 91 ? -1.219 -10.285 -10.947 1.00 98.12 91 VAL A CA 1
ATOM 709 C C . VAL A 1 91 ? -0.710 -9.629 -9.668 1.00 98.12 91 VAL A C 1
ATOM 711 O O . VAL A 1 91 ? -1.073 -10.075 -8.583 1.00 98.12 91 VAL A O 1
ATOM 714 N N . GLY A 1 92 ? 0.080 -8.557 -9.775 1.00 98.38 92 GLY A N 1
ATOM 715 C CA . GLY A 1 92 ? 0.608 -7.848 -8.613 1.00 98.38 92 GLY A CA 1
ATOM 716 C C . GLY A 1 92 ? -0.503 -7.276 -7.744 1.00 98.38 92 GLY A C 1
ATOM 717 O O . GLY A 1 92 ? -0.507 -7.511 -6.535 1.00 98.38 92 GLY A O 1
ATOM 718 N N . PHE A 1 93 ? -1.496 -6.625 -8.358 1.00 98.69 93 PHE A N 1
ATOM 719 C CA . PHE A 1 93 ? -2.689 -6.143 -7.666 1.00 98.69 93 PHE A CA 1
ATOM 720 C C . PHE A 1 93 ? -3.429 -7.274 -6.946 1.00 98.69 93 PHE A C 1
A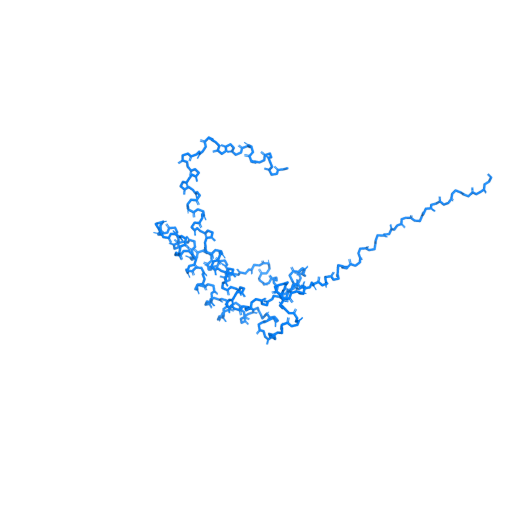TOM 722 O O . PHE A 1 93 ? -3.673 -7.172 -5.745 1.00 98.69 93 PHE A O 1
ATOM 729 N N . ALA A 1 94 ? -3.773 -8.358 -7.650 1.00 98.62 94 ALA A N 1
ATOM 730 C CA . ALA A 1 94 ? -4.571 -9.443 -7.086 1.00 98.62 94 ALA A CA 1
ATOM 731 C C . ALA A 1 94 ? -3.830 -10.177 -5.961 1.00 98.62 94 ALA A C 1
ATOM 733 O O . ALA A 1 94 ? -4.399 -10.394 -4.892 1.00 98.62 94 ALA A O 1
ATOM 734 N N . VAL A 1 95 ? -2.556 -10.520 -6.168 1.00 98.69 95 VAL A N 1
ATOM 735 C CA . VAL A 1 95 ? -1.742 -11.207 -5.157 1.00 98.69 95 VAL A CA 1
ATOM 736 C C . VAL A 1 95 ? -1.498 -10.299 -3.955 1.00 98.69 95 VAL A C 1
ATOM 738 O O . VAL A 1 95 ? -1.687 -10.748 -2.828 1.00 98.69 95 VAL A O 1
ATOM 741 N N . GLY A 1 96 ? -1.153 -9.024 -4.169 1.00 98.75 96 GLY A N 1
ATOM 742 C CA . GLY A 1 96 ? -0.978 -8.051 -3.088 1.00 98.75 96 GLY A CA 1
ATOM 743 C C . GLY A 1 96 ? -2.257 -7.855 -2.269 1.00 98.75 96 GLY A C 1
ATOM 744 O O . GLY A 1 96 ? -2.213 -7.908 -1.042 1.00 98.75 96 GLY A O 1
ATOM 745 N N . ALA A 1 97 ? -3.406 -7.719 -2.937 1.00 98.81 97 ALA A N 1
ATOM 746 C CA . ALA A 1 97 ? -4.713 -7.597 -2.297 1.00 98.81 97 ALA A CA 1
ATOM 747 C C . ALA A 1 97 ? -5.080 -8.837 -1.468 1.00 98.81 97 ALA A C 1
ATOM 749 O O . ALA A 1 97 ? -5.408 -8.723 -0.288 1.00 98.81 97 ALA A O 1
ATOM 750 N N . ILE A 1 98 ? -4.990 -10.034 -2.058 1.00 98.81 98 ILE A N 1
ATOM 751 C CA . ILE A 1 98 ? -5.360 -11.291 -1.392 1.00 98.81 98 ILE A CA 1
ATOM 752 C C . ILE A 1 98 ? -4.408 -11.591 -0.230 1.00 98.81 98 ILE A C 1
ATOM 754 O O . ILE A 1 98 ? -4.865 -11.904 0.870 1.00 98.81 98 ILE A O 1
ATOM 758 N N . ALA A 1 99 ? -3.095 -11.471 -0.448 1.00 98.75 99 ALA A N 1
ATOM 759 C CA . ALA A 1 99 ? -2.103 -11.711 0.594 1.00 98.75 99 ALA A CA 1
ATOM 760 C C . ALA A 1 99 ? -2.299 -10.743 1.763 1.00 98.75 99 ALA A C 1
ATOM 762 O O . ALA A 1 99 ? -2.335 -11.177 2.914 1.00 98.75 99 ALA A O 1
ATOM 763 N N . TYR A 1 100 ? -2.496 -9.451 1.478 1.00 98.81 100 TYR A N 1
ATOM 764 C CA . TYR A 1 100 ? -2.751 -8.470 2.524 1.00 98.81 100 TYR A CA 1
ATOM 765 C C . TYR A 1 100 ? -4.066 -8.727 3.245 1.00 98.81 100 TYR A C 1
ATOM 767 O O . TYR A 1 100 ? -4.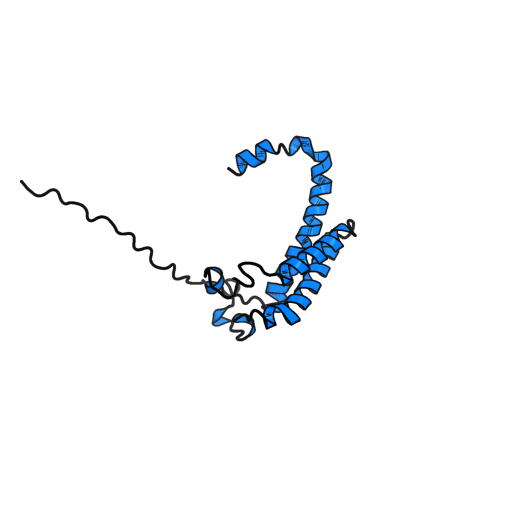086 -8.665 4.465 1.00 98.81 100 TYR A O 1
ATOM 775 N N . TYR A 1 101 ? -5.142 -9.080 2.536 1.00 98.75 101 TYR A N 1
ATOM 776 C CA . TYR A 1 101 ? -6.415 -9.422 3.168 1.00 98.75 101 TYR A CA 1
ATOM 777 C C . TYR A 1 101 ? -6.234 -10.517 4.219 1.00 98.75 101 TYR A C 1
ATOM 779 O O . TYR A 1 101 ? -6.672 -10.360 5.356 1.00 98.75 101 TYR A O 1
ATOM 787 N N . VAL A 1 102 ? -5.563 -11.611 3.848 1.00 98.62 102 VAL A N 1
ATOM 788 C CA . VAL A 1 102 ? -5.339 -12.753 4.739 1.00 98.62 102 VAL A CA 1
ATOM 789 C C . VAL A 1 102 ? -4.426 -12.360 5.902 1.00 98.62 102 VAL A C 1
ATOM 791 O O . VAL A 1 102 ? -4.783 -12.567 7.060 1.00 98.62 102 VAL A O 1
ATOM 794 N N . LEU A 1 103 ? -3.269 -11.758 5.615 1.00 98.56 103 LEU A N 1
ATOM 795 C CA . LEU A 1 103 ? -2.292 -11.385 6.640 1.00 98.56 103 LEU A CA 1
ATOM 796 C C . LEU A 1 103 ? -2.841 -10.326 7.598 1.00 98.56 103 LEU A C 1
ATOM 798 O O . LEU A 1 103 ? -2.655 -10.436 8.806 1.00 98.56 103 LEU A O 1
ATOM 802 N N . ALA A 1 104 ? -3.532 -9.312 7.085 1.00 98.12 104 ALA A N 1
ATOM 803 C CA . ALA A 1 104 ? -4.089 -8.248 7.902 1.00 98.12 104 ALA A CA 1
ATOM 804 C C . ALA A 1 104 ? -5.238 -8.763 8.772 1.00 98.12 104 ALA A C 1
ATOM 806 O O . ALA A 1 104 ? -5.226 -8.549 9.982 1.00 98.12 104 ALA A O 1
ATOM 807 N N . LYS A 1 105 ? -6.188 -9.496 8.177 1.00 97.31 105 LYS A N 1
ATOM 808 C CA . LYS A 1 105 ? -7.390 -9.967 8.874 1.00 97.31 105 LYS A CA 1
ATOM 809 C C . LYS A 1 105 ? -7.099 -11.014 9.943 1.00 97.31 105 LYS A C 1
ATOM 811 O O . LYS A 1 105 ? -7.698 -10.948 11.004 1.00 97.31 105 LYS A O 1
ATOM 816 N N . TYR A 1 106 ? -6.238 -11.989 9.656 1.00 97.81 106 TYR A N 1
ATOM 817 C CA . TYR A 1 106 ? -6.058 -13.149 10.538 1.00 97.81 106 TYR A CA 1
ATOM 818 C C . TYR A 1 106 ? -4.821 -13.067 11.432 1.00 97.81 106 TYR A C 1
ATOM 820 O O . TYR A 1 106 ? -4.661 -13.898 12.321 1.00 97.81 106 TYR A O 1
ATOM 828 N N . TRP A 1 107 ? -3.926 -12.106 11.194 1.00 98.00 107 TRP A N 1
ATOM 829 C CA . TRP A 1 107 ? -2.694 -11.978 11.970 1.00 98.00 107 TRP A CA 1
ATOM 830 C C . TRP A 1 107 ? -2.427 -10.549 12.434 1.00 98.00 107 TRP A C 1
ATOM 832 O O . TRP A 1 107 ? -2.232 -10.321 13.627 1.00 98.00 107 TRP A O 1
ATOM 842 N N . TRP A 1 108 ? -2.400 -9.578 11.520 1.00 97.75 108 TRP A N 1
ATOM 843 C CA . TRP A 1 108 ? -1.910 -8.241 11.854 1.00 97.75 108 TRP A CA 1
ATOM 844 C C . TRP A 1 108 ? -2.858 -7.475 12.768 1.00 97.75 108 TRP A C 1
ATOM 846 O O . TRP A 1 108 ? -2.414 -6.970 13.794 1.00 97.75 108 TRP A O 1
ATOM 856 N N . PHE A 1 109 ? -4.149 -7.417 12.437 1.00 96.62 109 PHE A N 1
ATOM 857 C CA . PHE A 1 109 ? -5.138 -6.678 13.226 1.00 96.62 109 PHE A CA 1
ATOM 858 C C . PHE A 1 109 ? -5.553 -7.397 14.512 1.00 96.62 109 PHE A C 1
ATOM 860 O O . PHE A 1 109 ? -5.982 -6.740 15.454 1.00 96.62 109 PHE A O 1
ATOM 867 N N . GLU A 1 110 ? -5.326 -8.710 14.605 1.00 95.50 110 GLU A N 1
ATOM 868 C CA . GLU A 1 110 ? -5.422 -9.446 15.875 1.00 95.50 110 GLU A CA 1
ATOM 869 C C . GLU A 1 110 ? -4.326 -9.004 16.861 1.00 95.50 110 GLU A C 1
ATOM 871 O O . GLU A 1 110 ? -4.555 -8.900 18.066 1.00 95.50 110 GLU A O 1
ATOM 876 N N . LYS A 1 111 ? -3.122 -8.707 16.350 1.00 96.31 111 LYS A N 1
ATOM 877 C CA . LYS A 1 111 ? -1.990 -8.233 17.158 1.00 96.31 111 LYS A CA 1
ATOM 878 C C . LYS A 1 111 ? -2.037 -6.725 17.421 1.00 96.31 111 LYS A C 1
ATOM 880 O O . LYS A 1 111 ? -1.732 -6.287 18.526 1.00 96.31 111 LYS A O 1
ATOM 885 N N . TYR A 1 112 ? -2.375 -5.942 16.402 1.00 96.00 112 TYR A N 1
ATOM 886 C CA . TYR A 1 112 ? -2.457 -4.484 16.431 1.00 96.00 112 TYR A CA 1
ATOM 887 C C . TYR A 1 112 ? -3.902 -4.071 16.192 1.00 96.00 112 TYR A C 1
ATOM 889 O O . TYR A 1 112 ? -4.296 -3.764 15.066 1.00 96.00 112 TYR A O 1
ATOM 897 N N . LYS A 1 113 ? -4.687 -4.097 17.267 1.00 95.25 113 LYS A N 1
ATOM 898 C CA . LYS A 1 113 ? -6.098 -3.712 17.250 1.00 95.25 113 LYS A CA 1
ATOM 899 C C . LYS A 1 113 ? -6.257 -2.301 16.695 1.00 95.25 113 LYS A C 1
ATOM 901 O O . LYS A 1 113 ? -5.417 -1.438 16.947 1.00 95.25 113 LYS A O 1
ATOM 906 N N . GLN A 1 114 ? -7.299 -2.099 15.897 1.00 96.06 114 GLN A N 1
ATOM 907 C CA . GLN A 1 114 ? -7.583 -0.821 15.252 1.00 96.06 114 GLN A CA 1
ATOM 908 C C . GLN A 1 114 ? -8.963 -0.338 15.686 1.00 96.06 114 GLN A C 1
ATOM 910 O O . GLN A 1 114 ? -9.939 -1.085 15.568 1.00 96.06 114 GLN A O 1
ATOM 915 N N . ALA A 1 115 ? -9.050 0.899 16.166 1.00 95.50 115 ALA A N 1
ATOM 916 C CA . ALA A 1 115 ? -10.266 1.439 16.766 1.00 95.50 115 ALA A CA 1
ATOM 917 C C . ALA A 1 115 ? -11.448 1.445 15.781 1.00 95.50 115 ALA A C 1
ATOM 919 O O . ALA A 1 115 ? -12.551 1.047 16.136 1.00 95.50 115 ALA A O 1
ATOM 920 N N . GLU A 1 116 ? -11.209 1.798 14.516 1.00 94.25 116 GLU A N 1
ATOM 921 C CA . GLU A 1 116 ? -12.239 1.840 13.471 1.00 94.25 116 GLU A CA 1
ATOM 922 C C . GLU A 1 116 ? -12.736 0.460 13.009 1.00 94.25 116 GLU A C 1
ATOM 924 O O . GLU A 1 116 ? -13.756 0.371 12.321 1.00 94.25 116 GLU A O 1
ATOM 929 N N . ILE A 1 117 ? -12.002 -0.608 13.344 1.00 94.88 117 ILE A N 1
ATOM 930 C CA . ILE A 1 117 ? -12.391 -1.993 13.055 1.00 94.88 117 ILE A CA 1
ATOM 931 C C . ILE A 1 117 ? -13.199 -2.562 14.227 1.00 94.88 117 ILE A C 1
ATOM 933 O O . ILE A 1 117 ? -14.162 -3.292 13.994 1.00 94.88 117 ILE A O 1
ATOM 937 N N . GLU A 1 118 ? -12.833 -2.223 15.468 1.00 95.00 118 GLU A N 1
ATOM 938 C CA . GLU A 1 118 ? -13.533 -2.680 16.676 1.00 95.00 118 GLU A CA 1
ATOM 939 C C . GLU A 1 118 ? -14.837 -1.902 16.939 1.00 95.00 118 GLU A C 1
ATOM 941 O O . GLU A 1 118 ? -15.853 -2.516 17.263 1.00 95.00 118 GLU A O 1
ATOM 946 N N . ASP A 1 119 ? -14.831 -0.577 16.754 1.00 94.25 119 ASP A N 1
ATOM 947 C CA . ASP A 1 119 ? -15.993 0.316 16.877 1.00 94.25 119 ASP A CA 1
ATOM 948 C C . ASP A 1 119 ? -16.251 1.031 15.536 1.00 94.25 119 ASP A C 1
ATOM 950 O O . ASP A 1 119 ? -15.765 2.142 15.308 1.00 94.25 119 ASP A O 1
ATOM 954 N N . PRO A 1 120 ? -16.983 0.413 14.591 1.00 91.94 120 PRO A N 1
ATOM 955 C CA . PRO A 1 120 ? -17.207 0.989 13.270 1.00 91.94 120 PRO A CA 1
ATOM 956 C C . PRO A 1 120 ? -18.218 2.146 13.323 1.00 91.94 120 PRO A C 1
ATOM 958 O O . PRO A 1 120 ? -19.380 1.999 12.945 1.00 91.94 120 PRO A O 1
ATOM 961 N N . SER A 1 121 ? -17.762 3.322 13.753 1.00 90.44 121 SER A N 1
ATOM 962 C CA . SER A 1 121 ? -18.552 4.554 13.789 1.00 90.44 121 SER A CA 1
ATOM 963 C C . SER A 1 121 ? -18.285 5.436 12.571 1.00 90.44 121 SER A C 1
ATOM 965 O O . SER A 1 121 ? -17.165 5.903 12.337 1.00 90.44 121 SER A O 1
ATOM 967 N N . ASP A 1 122 ? -19.343 5.724 11.812 1.00 89.69 122 ASP A N 1
ATOM 968 C CA . ASP A 1 122 ? -19.269 6.680 10.710 1.00 89.69 122 ASP A CA 1
ATOM 969 C C . ASP A 1 122 ? -18.981 8.088 11.233 1.00 89.69 122 ASP A C 1
ATOM 971 O O . ASP A 1 122 ? -18.208 8.813 10.616 1.00 89.69 122 ASP A O 1
ATOM 975 N N . GLU A 1 123 ? -19.523 8.462 12.395 1.00 85.75 123 GLU A N 1
ATOM 976 C CA . GLU A 1 123 ? -19.300 9.752 13.069 1.00 85.75 123 GLU A CA 1
ATOM 977 C C . GLU A 1 123 ? -17.846 9.991 13.474 1.00 85.75 123 GLU A C 1
ATOM 979 O O . GLU A 1 123 ? -17.382 11.127 13.434 1.00 85.75 123 GLU A O 1
ATOM 984 N N . LYS A 1 124 ? -17.110 8.929 13.809 1.00 86.62 124 LY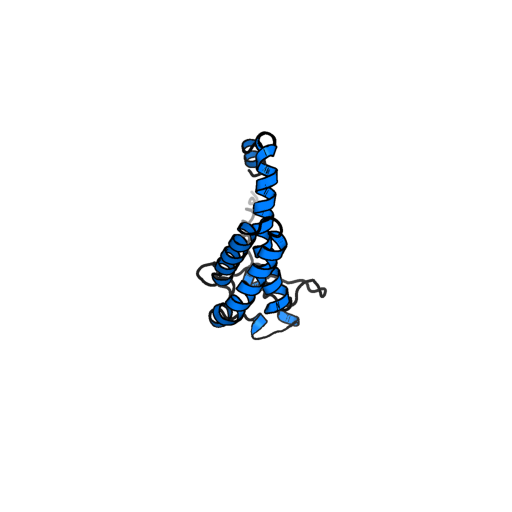S A N 1
ATOM 985 C CA . LYS A 1 124 ? -15.717 9.045 14.258 1.00 86.62 124 LYS A CA 1
ATOM 986 C C . LYS A 1 124 ? -14.695 8.864 13.148 1.00 86.62 124 LYS A C 1
ATOM 988 O O . LYS A 1 124 ? -13.629 9.451 13.240 1.00 86.62 124 LYS A O 1
ATOM 993 N N . TYR A 1 125 ? -14.985 8.052 12.126 1.00 91.50 125 TYR A N 1
ATOM 994 C CA . TYR A 1 125 ? -13.934 7.536 11.233 1.00 91.50 125 TYR A CA 1
ATOM 995 C C . TYR A 1 125 ? -14.199 7.727 9.732 1.00 91.50 125 TYR A C 1
ATOM 997 O O . TYR A 1 125 ? -13.304 7.508 8.917 1.00 91.50 125 TYR A O 1
ATOM 1005 N N . LEU A 1 126 ? -15.406 8.130 9.321 1.00 90.44 126 LEU A N 1
ATOM 1006 C CA . LEU A 1 126 ? -15.721 8.331 7.904 1.00 90.44 126 LEU A CA 1
ATOM 1007 C C . LEU A 1 126 ? -15.215 9.693 7.393 1.00 90.44 126 LEU A C 1
ATOM 1009 O O . LEU A 1 126 ? -15.503 10.732 7.978 1.00 90.44 126 LEU A O 1
ATOM 1013 N N . GLY A 1 127 ? -14.454 9.684 6.294 1.00 82.12 127 GLY A N 1
ATOM 1014 C CA . GLY A 1 127 ? -13.777 10.882 5.772 1.00 82.12 127 GLY A CA 1
ATOM 1015 C C . GLY A 1 127 ? -14.625 11.815 4.893 1.00 82.12 127 GLY A C 1
ATOM 1016 O O . GLY A 1 127 ? -15.825 11.615 4.707 1.00 82.12 127 GLY A O 1
ATOM 1017 N N . ILE A 1 128 ? -13.950 12.785 4.256 1.00 80.00 128 ILE A N 1
ATOM 1018 C CA . ILE A 1 128 ? -14.506 13.901 3.451 1.00 80.00 128 ILE A CA 1
ATOM 1019 C C . ILE A 1 128 ? -15.545 13.513 2.390 1.00 80.00 128 ILE A C 1
ATOM 1021 O O . ILE A 1 128 ? -16.354 14.333 1.972 1.00 80.00 128 ILE A O 1
ATOM 1025 N N . THR A 1 129 ? -15.573 12.249 1.968 1.00 79.44 129 THR A N 1
ATOM 1026 C CA . THR A 1 129 ? -16.564 11.712 1.022 1.00 79.44 129 THR A CA 1
ATOM 1027 C C . THR A 1 129 ? -18.023 11.870 1.468 1.00 79.44 129 THR A C 1
ATOM 1029 O O . THR A 1 129 ? -18.915 11.699 0.642 1.00 79.44 129 THR A O 1
ATOM 1032 N N . VAL A 1 130 ? -18.274 12.174 2.747 1.00 82.88 130 VAL A N 1
ATOM 1033 C CA . VAL A 1 130 ? -19.608 12.497 3.284 1.00 82.88 130 VAL A CA 1
ATOM 1034 C C . VAL A 1 130 ? -19.747 13.956 3.741 1.00 82.88 130 VAL A C 1
ATOM 1036 O O . VAL A 1 130 ? -20.659 14.274 4.495 1.00 82.88 130 VAL A O 1
ATOM 1039 N N . GLY A 1 131 ? -18.854 14.848 3.299 1.00 77.12 131 GLY A N 1
ATOM 1040 C CA . GLY A 1 131 ? -18.891 16.274 3.644 1.00 77.12 131 GLY A CA 1
ATOM 1041 C C . GLY A 1 131 ? -18.417 16.596 5.064 1.00 77.12 131 GLY A C 1
ATOM 1042 O O . GLY A 1 131 ? -18.830 17.608 5.620 1.00 77.12 131 GLY A O 1
ATOM 1043 N N . ARG A 1 132 ? -17.586 15.734 5.666 1.00 77.00 132 ARG A N 1
ATOM 1044 C CA . ARG A 1 132 ? -16.956 15.992 6.966 1.00 77.00 132 ARG A CA 1
ATOM 1045 C C . ARG A 1 132 ? -15.569 16.596 6.794 1.00 77.00 132 ARG A C 1
ATOM 1047 O O . ARG A 1 132 ? -14.728 15.966 6.158 1.00 77.00 132 ARG A O 1
ATOM 1054 N N . ASP A 1 133 ? -15.318 17.694 7.494 1.00 75.12 133 ASP A N 1
ATOM 1055 C CA . ASP A 1 133 ? -13.980 18.234 7.717 1.00 75.12 133 ASP A CA 1
ATOM 1056 C C . ASP A 1 133 ? -13.450 17.780 9.084 1.00 75.12 133 ASP A C 1
ATOM 1058 O O . ASP A 1 133 ? -14.166 17.805 10.087 1.00 75.12 133 ASP A O 1
ATOM 1062 N N . TRP A 1 134 ? -12.204 17.310 9.121 1.00 71.69 134 TRP A N 1
ATOM 1063 C CA . TRP A 1 134 ? -11.546 16.892 10.358 1.00 71.69 134 TRP A CA 1
ATOM 1064 C C . TRP A 1 134 ? -10.913 18.108 11.031 1.00 71.69 134 TRP A C 1
ATOM 1066 O O . TRP A 1 134 ? -10.055 18.756 10.438 1.00 71.69 134 TRP A O 1
ATOM 1076 N N . SER A 1 135 ? -11.293 18.400 12.273 1.00 70.19 135 SER A N 1
ATOM 1077 C CA . SER A 1 135 ? -10.575 19.361 13.111 1.00 70.19 135 SER A CA 1
ATOM 1078 C C . SER A 1 135 ? -9.428 18.643 13.821 1.00 70.19 135 SER A C 1
ATOM 1080 O O . SER A 1 135 ? -9.655 17.912 14.787 1.00 70.19 135 SER A O 1
ATOM 1082 N N . ILE A 1 136 ? -8.206 18.809 13.317 1.00 68.50 136 ILE A N 1
ATOM 1083 C CA . ILE A 1 136 ? -6.995 18.410 14.036 1.00 68.50 136 ILE A CA 1
ATOM 1084 C C . ILE A 1 136 ? -6.660 19.577 14.963 1.00 68.50 136 ILE A C 1
ATOM 1086 O O . ILE A 1 136 ? -6.363 20.672 14.488 1.00 68.50 136 ILE A O 1
ATOM 1090 N N . GLU A 1 137 ? -6.757 19.377 16.274 1.00 66.31 137 GLU A N 1
ATOM 1091 C CA . GLU A 1 137 ? -6.204 20.336 17.228 1.00 66.31 137 GLU A CA 1
ATOM 1092 C C . GLU A 1 137 ? -4.678 20.214 17.153 1.00 66.31 137 GLU A C 1
ATOM 1094 O O . GLU A 1 137 ? -4.072 19.401 17.846 1.00 66.31 137 GLU A O 1
ATOM 1099 N N . GLU A 1 138 ? -4.049 20.963 16.244 1.00 62.19 138 GLU A N 1
ATOM 1100 C CA . GLU A 1 138 ? -2.600 21.147 16.277 1.00 62.19 138 GLU A CA 1
ATOM 1101 C C . GLU A 1 138 ? -2.270 21.752 17.643 1.00 62.19 138 GLU A C 1
ATOM 1103 O O . GLU A 1 138 ? -2.740 22.844 17.978 1.00 62.19 138 GLU A O 1
ATOM 1108 N N . GLY A 1 139 ? -1.536 21.002 18.471 1.00 56.47 139 GLY A N 1
ATOM 1109 C CA . GLY A 1 139 ? -1.112 21.464 19.785 1.00 56.47 139 GLY A CA 1
ATOM 1110 C C . GLY A 1 139 ? -0.540 22.872 19.661 1.00 56.47 139 GLY A C 1
ATOM 1111 O O . GLY A 1 139 ? 0.350 23.101 18.850 1.00 56.47 139 GLY A O 1
ATOM 1112 N N . VAL A 1 140 ? -1.110 23.812 20.417 1.00 47.94 140 VAL A N 1
ATOM 1113 C CA . VAL A 1 140 ? -0.784 25.241 20.375 1.00 47.94 140 VAL A CA 1
ATOM 1114 C C . VAL A 1 140 ? 0.735 25.422 20.431 1.00 47.94 140 VAL A C 1
ATOM 1116 O O . VAL A 1 140 ? 1.328 25.336 21.507 1.00 47.94 140 VAL A O 1
ATOM 1119 N N . GLU A 1 141 ? 1.377 25.704 19.294 1.00 57.47 141 GLU A N 1
ATOM 1120 C CA . GLU A 1 141 ? 2.692 26.334 19.304 1.00 57.47 141 GLU A CA 1
ATOM 1121 C C . GLU A 1 141 ? 2.477 27.709 19.928 1.00 57.47 141 GLU A C 1
ATOM 1123 O O . GLU A 1 141 ? 1.969 28.643 19.303 1.00 57.47 141 GLU A O 1
ATOM 1128 N N . THR A 1 142 ? 2.798 27.829 21.214 1.00 50.25 142 THR A N 1
ATOM 1129 C CA . THR A 1 142 ? 2.867 29.113 21.890 1.00 50.25 142 THR A CA 1
ATOM 1130 C C . THR A 1 142 ? 4.001 29.898 21.248 1.00 50.25 142 THR A C 1
ATOM 1132 O O . THR A 1 142 ? 5.152 29.844 21.677 1.00 50.25 142 THR A O 1
ATOM 1135 N N . VAL A 1 143 ? 3.683 30.636 20.185 1.00 59.19 143 VAL A N 1
ATOM 1136 C CA . VAL A 1 143 ? 4.558 31.669 19.644 1.00 59.19 143 VAL A CA 1
ATOM 1137 C C . VAL A 1 143 ? 4.738 32.686 20.767 1.00 59.19 143 VAL A C 1
ATOM 1139 O O . VAL A 1 143 ? 3.878 33.534 21.002 1.00 59.19 143 VAL A O 1
ATOM 1142 N N . VAL A 1 144 ? 5.830 32.559 21.524 1.00 61.09 144 VAL A N 1
ATOM 1143 C CA . VAL A 1 144 ? 6.240 33.552 22.515 1.00 61.09 144 VAL A CA 1
ATOM 1144 C C . VAL A 1 144 ? 6.623 34.794 21.722 1.00 61.09 144 VAL A C 1
ATOM 1146 O O . VAL A 1 144 ? 7.750 34.923 21.251 1.00 61.09 144 VAL A O 1
ATOM 1149 N N . VAL A 1 145 ? 5.653 35.681 21.504 1.00 67.81 145 VAL A N 1
ATOM 1150 C CA . VAL A 1 145 ? 5.896 37.001 20.926 1.00 67.81 145 VAL A CA 1
ATOM 1151 C C . VAL A 1 145 ? 6.776 37.752 21.929 1.00 67.81 145 VAL A C 1
ATOM 1153 O O . VAL A 1 145 ? 6.331 37.959 23.060 1.00 67.81 145 VAL A O 1
ATOM 1156 N N . PRO A 1 146 ? 8.018 38.138 21.580 1.00 62.38 146 PRO A N 1
ATOM 1157 C CA . PRO A 1 146 ? 8.838 38.940 22.473 1.00 62.38 146 PRO A CA 1
ATOM 1158 C C . PRO A 1 146 ? 8.118 40.262 22.730 1.00 62.38 146 PRO A C 1
ATOM 1160 O O . PRO A 1 146 ? 7.721 40.951 21.788 1.00 62.38 146 PRO A O 1
ATOM 1163 N N . GLU A 1 147 ? 7.929 40.597 24.002 1.00 64.31 147 GLU A N 1
ATOM 1164 C CA . GLU A 1 147 ? 7.341 41.863 24.419 1.00 64.31 147 GLU A CA 1
ATOM 1165 C C . GLU A 1 147 ? 8.161 43.013 23.823 1.00 64.31 147 GLU A C 1
ATOM 1167 O O . GLU A 1 147 ? 9.373 43.111 24.035 1.00 64.31 147 GLU A O 1
ATOM 1172 N N . ALA A 1 148 ? 7.519 43.849 23.004 1.00 63.03 148 ALA A N 1
ATOM 1173 C CA . ALA A 1 148 ? 8.174 44.996 22.400 1.00 63.03 148 ALA A CA 1
ATOM 1174 C C . ALA A 1 148 ? 8.674 45.918 23.520 1.00 63.03 148 ALA A C 1
ATOM 1176 O O . ALA A 1 148 ? 7.883 46.471 24.284 1.00 63.03 148 ALA A O 1
ATOM 1177 N N . THR A 1 149 ? 9.992 46.093 23.623 1.00 57.84 149 THR A N 1
ATOM 1178 C CA . THR A 1 149 ? 10.597 47.065 24.533 1.00 57.84 149 THR A CA 1
ATOM 1179 C C . THR A 1 149 ? 10.141 48.461 24.122 1.00 57.84 149 THR A C 1
ATOM 1181 O O . THR A 1 149 ? 10.638 49.018 23.143 1.00 57.84 149 THR A O 1
ATOM 1184 N N . ASN A 1 150 ? 9.178 49.016 24.857 1.00 56.16 150 ASN A N 1
ATOM 1185 C CA . ASN A 1 150 ? 8.780 50.414 24.740 1.00 56.16 150 ASN A CA 1
ATOM 1186 C C . ASN A 1 150 ? 10.009 51.292 25.037 1.00 56.16 150 ASN A C 1
ATOM 1188 O O . ASN A 1 150 ? 10.544 51.194 26.147 1.00 56.16 150 ASN A O 1
ATOM 1192 N N . PRO A 1 151 ? 10.480 52.147 24.110 1.00 57.41 151 PRO A N 1
ATOM 1193 C CA . PRO A 1 151 ? 11.477 53.140 24.464 1.00 57.41 151 PRO A CA 1
ATOM 1194 C C . PRO A 1 151 ? 10.841 54.101 25.472 1.00 57.41 151 PRO A C 1
ATOM 1196 O O . PRO A 1 151 ? 9.875 54.805 25.183 1.00 57.41 151 PRO A O 1
ATOM 1199 N N . ILE A 1 152 ? 11.363 54.043 26.693 1.00 56.72 152 ILE A N 1
ATOM 1200 C CA . ILE A 1 152 ? 10.999 54.895 27.819 1.00 56.72 152 ILE A CA 1
ATOM 1201 C C . ILE A 1 152 ? 11.166 56.363 27.407 1.00 56.72 152 ILE A C 1
ATOM 1203 O O . ILE A 1 152 ? 12.213 56.753 26.895 1.00 56.72 152 ILE A O 1
ATOM 1207 N N . ASN A 1 153 ? 10.123 57.156 27.667 1.00 47.38 153 ASN A N 1
ATOM 1208 C CA . ASN A 1 153 ? 10.155 58.616 27.665 1.00 47.38 153 ASN A CA 1
ATOM 1209 C C . ASN A 1 153 ? 11.330 59.141 28.506 1.00 47.38 153 ASN A C 1
ATOM 1211 O O . ASN A 1 153 ? 11.325 58.988 29.731 1.00 47.38 153 ASN A O 1
ATOM 1215 N N . THR A 1 154 ? 12.255 59.843 27.857 1.00 49.62 154 THR A N 1
ATOM 1216 C CA . THR A 1 154 ? 13.078 60.903 28.458 1.00 49.62 154 THR A CA 1
ATOM 1217 C C . THR A 1 154 ? 13.082 62.102 27.536 1.00 49.62 154 THR A C 1
ATOM 1219 O O . THR A 1 154 ? 13.373 61.880 26.338 1.00 49.62 154 THR A O 1
#

Sequence (154 aa):
MAGIVGIIVQPWSLFGIIIPALLVIGGILSAIVGILFTDYYILRKRRVNVQELYEEHGQFRYLNGFNMAGMIAWILGGAAAYMMPSYSFIVGFAVGAIAYYVLAKYWWFEKYKQAEIEDPSDEKYLGITVGRDWSIEEGVETVVVPEATNPINT